Protein AF-A0A7G5SZM7-F1 (afdb_monomer_lite)

Sequence (58 aa):
MTVLQRRYEQLLGLIRPNAVGLVDAFDVRDEILNSTLGAYDGRVYERLMDEAMKSPLN

Structure (mmCIF, N/CA/C/O backbone):
data_AF-A0A7G5SZM7-F1
#
_entry.id   AF-A0A7G5SZM7-F1
#
loop_
_atom_site.group_PDB
_atom_site.id
_atom_site.type_symbol
_atom_site.label_atom_id
_atom_site.label_alt_id
_atom_site.label_comp_id
_atom_site.label_asym_id
_atom_site.label_entity_id
_atom_site.label_seq_id
_atom_site.pdbx_PDB_ins_code
_atom_site.Cartn_x
_atom_site.Cartn_y
_atom_site.Cartn_z
_atom_site.occupancy
_atom_site.B_iso_or_equiv
_atom_site.auth_seq_id
_atom_site.auth_comp_id
_atom_site.auth_asym_id
_atom_site.auth_atom_id
_atom_site.pdbx_PDB_model_num
ATOM 1 N N . MET A 1 1 ? -0.181 5.367 28.653 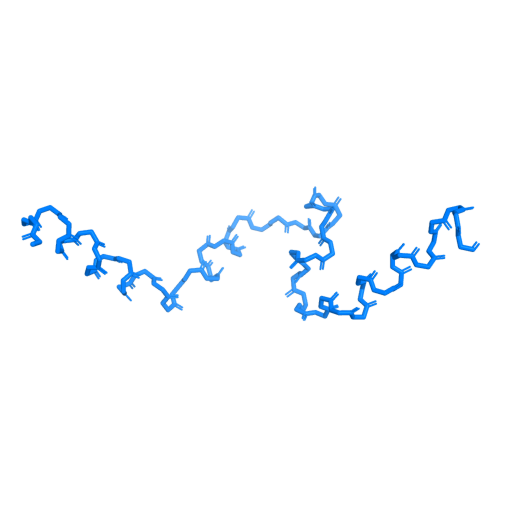1.00 64.19 1 MET A N 1
ATOM 2 C CA . MET A 1 1 ? -0.922 5.400 27.374 1.00 64.19 1 MET A CA 1
ATOM 3 C C . MET A 1 1 ? -2.250 6.110 27.590 1.00 64.19 1 MET A C 1
ATOM 5 O O . MET A 1 1 ? -2.990 5.688 28.473 1.00 64.19 1 MET A O 1
ATOM 9 N N . THR A 1 2 ? -2.550 7.179 26.850 1.00 94.25 2 THR A N 1
ATOM 10 C CA . THR A 1 2 ? -3.859 7.857 26.941 1.00 94.25 2 THR A CA 1
ATOM 11 C C . THR A 1 2 ? -4.963 7.001 26.299 1.00 94.25 2 THR A C 1
ATOM 13 O O . THR A 1 2 ? -4.676 6.115 25.490 1.00 94.25 2 THR A O 1
ATOM 16 N N . VAL A 1 3 ? -6.237 7.244 26.641 1.00 96.44 3 VAL A N 1
ATOM 17 C CA . VAL A 1 3 ? -7.384 6.539 26.022 1.00 96.44 3 VAL A CA 1
ATOM 18 C C . VAL A 1 3 ? -7.406 6.749 24.505 1.00 96.44 3 VAL A C 1
ATOM 20 O O . VAL A 1 3 ? -7.637 5.803 23.753 1.00 96.44 3 VAL A O 1
ATOM 23 N N . LEU A 1 4 ? -7.095 7.970 24.057 1.00 97.75 4 LEU A N 1
ATOM 24 C CA . LEU A 1 4 ? -7.023 8.314 22.640 1.00 97.75 4 LEU A CA 1
ATOM 25 C C . LEU A 1 4 ? -5.929 7.518 21.917 1.00 97.75 4 LEU A C 1
ATOM 27 O O . LEU A 1 4 ? -6.195 6.937 20.869 1.00 97.75 4 LEU A O 1
ATOM 31 N N . GLN A 1 5 ? -4.733 7.429 22.506 1.00 98.06 5 GLN A N 1
ATOM 32 C CA . GLN A 1 5 ? -3.627 6.661 21.932 1.00 98.06 5 GLN A CA 1
ATOM 33 C C . GLN A 1 5 ? -3.992 5.179 21.779 1.00 98.06 5 GLN A C 1
ATOM 35 O O . GLN A 1 5 ? -3.798 4.603 20.712 1.00 98.06 5 GLN A O 1
ATOM 40 N N . ARG A 1 6 ? -4.607 4.575 22.806 1.00 98.06 6 ARG A N 1
ATOM 41 C CA . ARG A 1 6 ? -5.050 3.173 22.739 1.00 98.06 6 ARG A CA 1
ATOM 42 C C . ARG A 1 6 ? -6.077 2.956 21.627 1.00 98.06 6 ARG A C 1
ATOM 44 O O . ARG A 1 6 ? -6.000 1.964 20.907 1.00 98.06 6 ARG A O 1
ATOM 51 N N . ARG A 1 7 ? -7.040 3.871 21.481 1.00 98.19 7 ARG A N 1
ATOM 52 C CA . ARG A 1 7 ? -8.059 3.780 20.428 1.00 98.19 7 ARG A CA 1
ATOM 53 C C . ARG A 1 7 ? -7.442 3.911 19.036 1.00 98.19 7 ARG A C 1
ATOM 55 O O . ARG A 1 7 ? -7.832 3.169 18.141 1.00 98.19 7 ARG A O 1
ATOM 62 N N . TYR A 1 8 ? -6.488 4.822 18.867 1.00 98.31 8 TYR A N 1
ATOM 63 C CA . TYR A 1 8 ? -5.758 5.007 17.616 1.00 98.31 8 TYR A CA 1
ATOM 64 C C . TYR A 1 8 ? -5.009 3.732 17.202 1.00 98.31 8 TYR A C 1
ATOM 66 O O . TYR A 1 8 ? -5.227 3.224 16.105 1.00 98.31 8 TYR A O 1
ATOM 74 N N . GLU A 1 9 ? -4.217 3.149 18.102 1.00 98.38 9 GLU A N 1
ATOM 75 C CA . GLU A 1 9 ? -3.454 1.919 17.833 1.00 98.38 9 GLU A CA 1
ATOM 76 C C . GLU A 1 9 ? -4.366 0.721 17.509 1.00 98.38 9 GLU A C 1
ATOM 78 O O . GLU A 1 9 ? -4.074 -0.058 16.602 1.00 98.38 9 GLU A O 1
ATOM 83 N N . GLN A 1 10 ? -5.516 0.604 18.186 1.00 98.50 10 GLN A N 1
ATOM 84 C CA . GLN A 1 10 ? -6.529 -0.406 17.856 1.00 98.50 10 GLN A CA 1
ATOM 85 C C . GLN A 1 10 ? -7.073 -0.238 16.433 1.00 98.50 10 GLN A C 1
ATOM 87 O O . GLN A 1 10 ? -7.213 -1.221 15.708 1.00 98.50 10 GLN A O 1
ATOM 92 N N . LEU A 1 11 ? -7.376 0.997 16.021 1.00 98.56 11 LEU A N 1
ATOM 93 C CA . LEU A 1 11 ? -7.883 1.279 14.676 1.00 98.56 11 LEU A CA 1
ATOM 94 C C . LEU A 1 11 ? -6.829 0.996 13.598 1.00 98.56 11 LEU A C 1
ATOM 96 O O . LEU A 1 11 ? -7.176 0.428 12.565 1.00 98.56 11 LEU A O 1
ATOM 100 N N . LEU A 1 12 ? -5.551 1.301 13.850 1.00 98.50 12 LEU A N 1
ATOM 101 C CA . LEU A 1 12 ? -4.459 0.926 12.942 1.00 98.50 12 LEU A CA 1
ATOM 102 C C . LEU A 1 12 ? -4.399 -0.592 12.727 1.00 98.50 12 LEU A C 1
ATOM 104 O O . LEU A 1 12 ? -4.274 -1.051 11.592 1.00 98.50 12 LEU A O 1
ATOM 108 N N . GLY A 1 13 ? -4.546 -1.373 13.803 1.00 98.44 13 GLY A N 1
ATOM 109 C CA . GLY A 1 13 ? -4.602 -2.833 13.725 1.00 98.44 13 GLY A CA 1
ATOM 110 C C . GLY A 1 13 ? -5.770 -3.346 12.877 1.00 98.44 13 GLY A C 1
ATOM 111 O O . GLY A 1 13 ? -5.592 -4.285 12.105 1.00 98.44 13 GLY A O 1
ATOM 112 N N . LEU A 1 14 ? -6.939 -2.704 12.973 1.00 98.56 14 LEU A N 1
ATOM 113 C CA . LEU A 1 14 ? -8.128 -3.059 12.188 1.00 98.56 14 LEU A CA 1
ATOM 114 C C . LEU A 1 14 ? -8.001 -2.692 10.702 1.00 98.56 14 LEU A C 1
ATOM 116 O O . LEU A 1 14 ? -8.513 -3.418 9.853 1.00 98.56 14 LEU A O 1
ATOM 120 N N . ILE A 1 15 ? -7.321 -1.589 10.375 1.00 98.50 15 ILE A N 1
ATOM 121 C CA . ILE A 1 15 ? -7.131 -1.142 8.986 1.00 98.50 15 ILE A CA 1
ATOM 122 C C . ILE A 1 15 ? -6.053 -1.968 8.271 1.00 98.50 15 ILE A C 1
ATOM 124 O O . ILE A 1 15 ? -6.201 -2.253 7.083 1.00 98.50 15 ILE A O 1
ATOM 128 N N . ARG A 1 16 ? -4.993 -2.391 8.978 1.00 98.56 16 ARG A N 1
ATOM 129 C CA . ARG A 1 16 ? -3.806 -3.050 8.397 1.00 98.56 16 ARG A CA 1
ATOM 130 C C . ARG A 1 16 ? -4.118 -4.154 7.366 1.00 98.56 16 ARG A C 1
ATOM 132 O O . ARG A 1 16 ? -3.500 -4.102 6.305 1.00 98.56 16 ARG A O 1
ATOM 139 N N . PRO A 1 17 ? -5.019 -5.133 7.601 1.00 98.62 17 PRO A N 1
ATOM 140 C CA . PRO A 1 17 ? -5.270 -6.208 6.632 1.00 98.62 17 PRO A CA 1
ATOM 141 C C . PRO A 1 17 ? -5.787 -5.710 5.278 1.00 98.62 17 PRO A C 1
ATOM 143 O O . PRO A 1 17 ? -5.573 -6.370 4.269 1.00 98.62 17 PRO A O 1
ATOM 146 N N . ASN 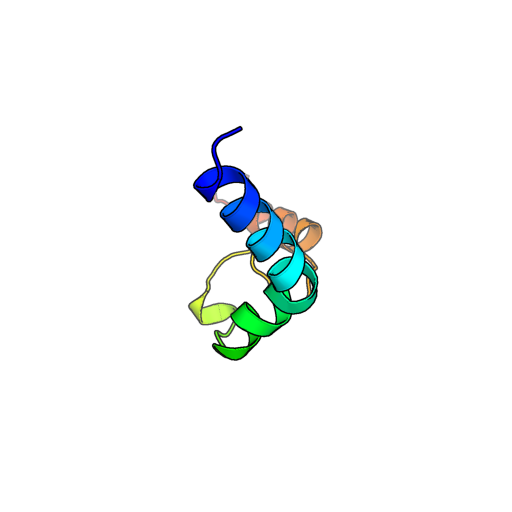A 1 18 ? -6.435 -4.542 5.260 1.00 98.44 18 ASN A N 1
ATOM 147 C CA . ASN A 1 18 ? -7.025 -3.940 4.068 1.00 98.44 18 ASN A CA 1
ATOM 148 C C . ASN A 1 18 ? -6.208 -2.758 3.534 1.00 98.44 18 ASN A C 1
ATOM 150 O O . ASN A 1 18 ? -6.615 -2.149 2.554 1.00 98.44 18 ASN A O 1
ATOM 154 N N . ALA A 1 19 ? -5.082 -2.403 4.163 1.00 98.44 19 ALA A N 1
ATOM 155 C CA . ALA A 1 19 ? -4.347 -1.185 3.825 1.00 98.44 19 ALA A CA 1
ATOM 156 C C . ALA A 1 19 ? -3.919 -1.145 2.348 1.00 98.44 19 ALA A C 1
ATOM 158 O O . ALA A 1 19 ? -4.077 -0.108 1.714 1.00 98.44 19 ALA A O 1
ATOM 159 N N . VAL A 1 20 ? -3.454 -2.276 1.799 1.00 97.62 20 VAL A N 1
ATOM 160 C CA . VAL A 1 20 ? -3.093 -2.406 0.375 1.00 97.62 20 VAL A CA 1
ATOM 161 C C . VAL A 1 20 ? -4.334 -2.278 -0.515 1.00 97.62 20 VAL A C 1
ATOM 163 O O . VAL A 1 20 ? -4.385 -1.404 -1.366 1.00 97.62 20 VAL A O 1
ATOM 166 N N . GLY A 1 21 ? -5.400 -3.037 -0.240 1.00 98.12 21 GLY A N 1
ATOM 167 C CA . GLY A 1 21 ? -6.633 -2.956 -1.035 1.00 98.12 21 GLY A CA 1
ATOM 168 C C . GLY A 1 21 ? -7.300 -1.572 -1.020 1.00 98.12 21 GLY A C 1
ATOM 169 O O . GLY A 1 21 ? -7.904 -1.166 -2.006 1.00 98.12 21 GLY A O 1
ATOM 170 N N . LEU A 1 22 ? -7.171 -0.822 0.080 1.00 98.44 22 LEU A N 1
ATOM 171 C CA . LEU A 1 22 ? -7.669 0.553 0.174 1.00 98.44 22 LEU A CA 1
ATOM 172 C C . LEU A 1 22 ? -6.879 1.526 -0.708 1.00 98.44 22 LEU A C 1
ATOM 174 O O . LEU A 1 22 ? -7.484 2.452 -1.242 1.00 98.44 22 LEU A O 1
ATOM 178 N N . VAL A 1 23 ? -5.561 1.343 -0.855 1.00 97.69 23 VAL A N 1
ATOM 179 C CA . VAL A 1 23 ? -4.764 2.173 -1.773 1.00 97.69 23 VAL A CA 1
ATOM 180 C C . VAL A 1 23 ? -4.923 1.726 -3.227 1.00 97.69 23 VAL A C 1
ATOM 182 O O . VAL A 1 23 ? -5.017 2.580 -4.105 1.00 97.69 23 VAL A O 1
ATOM 185 N N . ASP A 1 24 ? -5.068 0.424 -3.480 1.00 97.81 24 ASP A N 1
ATOM 186 C CA . ASP A 1 24 ? -5.321 -0.124 -4.819 1.00 97.81 24 ASP A CA 1
ATOM 187 C C . ASP A 1 24 ? -6.665 0.352 -5.391 1.00 97.81 24 ASP A C 1
ATOM 189 O O . ASP A 1 24 ? -6.791 0.569 -6.592 1.00 97.81 24 ASP A O 1
ATOM 193 N N . ALA A 1 25 ? -7.670 0.580 -4.537 1.00 98.19 25 ALA A N 1
ATOM 194 C CA . ALA A 1 25 ? -8.991 1.061 -4.946 1.00 98.19 25 ALA A CA 1
ATOM 195 C C . ALA A 1 25 ? -8.987 2.460 -5.595 1.00 98.19 25 ALA A C 1
ATOM 197 O O . ALA A 1 25 ? -9.980 2.839 -6.215 1.00 98.19 25 ALA A O 1
ATOM 198 N N . PHE A 1 26 ? -7.900 3.232 -5.468 1.00 97.50 26 PHE A N 1
ATOM 199 C CA . PHE A 1 26 ? -7.733 4.484 -6.213 1.00 97.50 26 PHE A CA 1
ATOM 200 C C . PHE A 1 26 ? -7.392 4.269 -7.695 1.00 97.50 26 PHE A C 1
ATOM 202 O O . PHE A 1 26 ? -7.429 5.238 -8.451 1.00 97.50 26 PHE A O 1
ATOM 209 N N . ASP A 1 27 ? -7.065 3.036 -8.101 1.00 97.06 27 ASP A N 1
ATOM 210 C CA . ASP A 1 27 ? -6.767 2.641 -9.485 1.00 97.06 27 ASP A CA 1
ATOM 211 C C . ASP A 1 27 ? -5.693 3.530 -10.148 1.00 97.06 27 ASP A C 1
ATOM 213 O O . ASP A 1 27 ? -5.770 3.933 -11.313 1.00 97.06 27 ASP A O 1
ATOM 217 N N . VAL A 1 28 ? -4.675 3.901 -9.363 1.00 97.44 28 VAL A N 1
ATOM 218 C CA . VAL A 1 28 ? -3.555 4.717 -9.841 1.00 97.44 28 VAL A CA 1
ATOM 219 C C . VAL A 1 28 ? -2.590 3.820 -10.599 1.00 97.44 28 VAL A C 1
ATOM 221 O O . VAL A 1 28 ? -1.936 2.958 -10.022 1.00 97.44 28 VAL A O 1
ATOM 224 N N . ARG A 1 29 ? -2.473 4.057 -11.904 1.00 96.81 29 ARG A N 1
ATOM 225 C CA . ARG A 1 29 ? -1.551 3.312 -12.765 1.00 96.81 29 ARG A CA 1
ATOM 226 C C . ARG A 1 29 ? -0.088 3.648 -12.458 1.00 96.81 29 ARG A C 1
ATOM 228 O O . ARG A 1 29 ? 0.228 4.794 -12.128 1.00 96.81 29 ARG A O 1
ATOM 235 N N . ASP A 1 30 ? 0.802 2.675 -12.652 1.00 95.94 30 ASP A N 1
ATOM 236 C CA . ASP A 1 30 ? 2.247 2.797 -12.403 1.00 95.94 30 ASP A CA 1
ATOM 237 C C . ASP A 1 30 ? 2.878 3.998 -13.133 1.00 95.94 30 ASP A C 1
ATOM 239 O O . ASP A 1 30 ? 3.747 4.667 -12.575 1.00 95.94 30 ASP A O 1
ATOM 243 N N . GLU A 1 31 ? 2.427 4.329 -14.349 1.00 96.00 31 GLU A N 1
ATOM 244 C CA . GLU A 1 31 ? 2.964 5.459 -15.123 1.00 96.00 31 GLU A CA 1
ATOM 245 C C . GLU A 1 31 ? 2.560 6.818 -14.540 1.00 96.00 31 GLU A C 1
ATOM 247 O O . GLU A 1 31 ? 3.259 7.811 -14.734 1.00 96.00 31 GLU A O 1
ATOM 252 N N . ILE A 1 32 ? 1.426 6.867 -13.833 1.00 97.06 32 ILE A N 1
ATOM 253 C CA . ILE A 1 32 ? 0.962 8.063 -13.123 1.00 97.06 32 ILE A CA 1
ATOM 254 C C . ILE A 1 32 ? 1.689 8.172 -11.782 1.00 97.06 32 ILE A C 1
ATOM 256 O O . ILE A 1 32 ? 2.122 9.260 -11.407 1.00 97.06 32 ILE A O 1
ATOM 260 N N . LEU A 1 33 ? 1.826 7.053 -11.063 1.00 96.38 33 LEU A N 1
ATOM 261 C CA . LEU A 1 33 ? 2.495 7.015 -9.764 1.00 96.38 33 LEU A CA 1
ATOM 262 C C . LEU A 1 33 ? 3.999 7.300 -9.882 1.00 96.38 33 LEU A C 1
ATOM 264 O O . LEU A 1 33 ? 4.574 7.925 -8.992 1.00 96.38 33 LEU A O 1
ATOM 268 N N . ASN A 1 34 ? 4.618 6.837 -10.972 1.00 94.94 34 ASN A N 1
ATOM 269 C CA . ASN A 1 34 ? 6.025 7.030 -11.312 1.00 94.94 34 ASN A CA 1
ATOM 270 C C . ASN A 1 34 ? 6.979 6.732 -10.139 1.00 94.94 34 ASN A C 1
ATOM 272 O O . ASN A 1 34 ? 7.865 7.519 -9.802 1.00 94.94 34 ASN A O 1
ATOM 276 N N . SER A 1 35 ? 6.762 5.593 -9.477 1.00 95.69 35 SER A N 1
ATOM 277 C CA . SER A 1 35 ? 7.523 5.166 -8.304 1.00 95.69 35 SER A CA 1
ATOM 278 C C . SER A 1 35 ? 7.909 3.699 -8.423 1.00 95.69 35 SER A C 1
ATOM 280 O O . SER A 1 35 ? 7.048 2.824 -8.454 1.00 95.69 35 SER A O 1
ATOM 282 N N . THR A 1 36 ? 9.211 3.412 -8.425 1.00 95.44 36 THR A N 1
ATOM 283 C CA . THR A 1 36 ? 9.728 2.033 -8.418 1.00 95.44 36 THR A CA 1
ATOM 284 C C . THR A 1 36 ? 9.403 1.296 -7.116 1.00 95.44 36 THR A C 1
ATOM 286 O O . THR A 1 36 ? 9.155 0.093 -7.142 1.00 95.44 36 THR A O 1
ATOM 289 N N . LEU A 1 37 ? 9.344 2.011 -5.985 1.00 96.44 37 LEU A N 1
ATOM 290 C CA . LEU A 1 37 ? 8.945 1.461 -4.681 1.00 96.44 37 LEU A CA 1
ATOM 291 C C . LEU A 1 37 ? 7.442 1.176 -4.590 1.00 96.44 37 LEU A C 1
ATOM 293 O O . LEU A 1 37 ? 7.035 0.286 -3.851 1.00 96.44 37 LEU A O 1
ATOM 297 N N . GLY A 1 38 ? 6.631 1.954 -5.306 1.00 96.06 38 GLY A N 1
ATOM 298 C CA . GLY A 1 38 ? 5.173 1.836 -5.322 1.00 96.06 38 GLY A CA 1
ATOM 299 C C . GLY A 1 38 ? 4.629 0.946 -6.437 1.00 96.06 38 GLY A C 1
ATOM 300 O O . GLY A 1 38 ? 3.436 1.012 -6.699 1.00 96.06 38 GLY A O 1
ATOM 301 N N . ALA A 1 39 ? 5.480 0.168 -7.112 1.00 96.19 39 ALA A N 1
ATOM 302 C CA . ALA A 1 39 ? 5.081 -0.666 -8.241 1.00 96.19 39 ALA A CA 1
ATOM 303 C C . ALA A 1 39 ? 3.973 -1.658 -7.858 1.00 96.19 39 ALA A C 1
ATOM 305 O O . ALA A 1 39 ? 4.136 -2.440 -6.916 1.00 96.19 39 ALA A O 1
ATOM 306 N N . TYR A 1 40 ? 2.886 -1.667 -8.632 1.00 96.50 40 TYR A N 1
ATOM 307 C CA . TYR A 1 40 ? 1.715 -2.511 -8.377 1.00 96.50 40 TYR A CA 1
ATOM 308 C C . TYR A 1 40 ? 2.040 -4.015 -8.336 1.00 96.50 40 TYR A C 1
ATOM 310 O O . TYR A 1 40 ? 1.481 -4.767 -7.541 1.00 96.50 40 TYR A O 1
ATOM 318 N N . ASP A 1 41 ? 2.989 -4.465 -9.164 1.00 95.56 41 ASP A N 1
ATOM 319 C CA . ASP A 1 41 ? 3.412 -5.871 -9.240 1.00 95.56 41 ASP A CA 1
ATOM 320 C C . ASP A 1 41 ? 4.321 -6.322 -8.080 1.00 95.56 41 ASP A C 1
ATOM 322 O O . ASP A 1 41 ? 4.704 -7.492 -8.012 1.00 95.56 41 ASP A O 1
ATOM 326 N N . GLY A 1 42 ? 4.695 -5.409 -7.177 1.00 95.38 42 GLY A N 1
ATOM 327 C CA . GLY A 1 42 ? 5.558 -5.691 -6.033 1.00 95.38 42 GLY A CA 1
ATOM 328 C C . GLY A 1 42 ? 7.014 -6.025 -6.388 1.00 95.38 42 GLY A C 1
ATOM 329 O O . GLY A 1 42 ? 7.790 -6.353 -5.486 1.00 95.38 42 GLY A O 1
ATOM 330 N N . ARG A 1 43 ? 7.440 -5.914 -7.658 1.00 96.31 43 ARG A N 1
ATOM 331 C CA . ARG A 1 43 ? 8.813 -6.224 -8.120 1.00 96.31 43 ARG A CA 1
ATOM 332 C C . ARG A 1 43 ? 9.793 -5.079 -7.848 1.00 96.31 43 ARG A C 1
ATOM 334 O O . ARG A 1 43 ? 10.554 -4.649 -8.713 1.00 96.31 43 ARG A O 1
ATOM 341 N N . VAL A 1 44 ? 9.773 -4.580 -6.616 1.00 95.81 44 VAL A N 1
ATOM 342 C CA . VAL A 1 44 ? 10.441 -3.340 -6.208 1.00 95.81 44 VAL A CA 1
ATOM 343 C C . VAL A 1 44 ? 11.953 -3.384 -6.433 1.00 95.81 44 VAL A C 1
ATOM 345 O O . VAL A 1 44 ? 12.512 -2.455 -7.005 1.00 95.81 44 VAL A O 1
ATOM 348 N N . TYR A 1 45 ? 12.629 -4.452 -6.007 1.00 96.00 45 TYR A N 1
ATOM 349 C CA . TYR A 1 45 ? 14.096 -4.514 -6.048 1.00 96.00 45 TYR A CA 1
ATOM 350 C C . TYR A 1 45 ? 14.660 -4.556 -7.470 1.00 96.00 45 TYR A C 1
ATOM 352 O O . TYR A 1 45 ? 15.624 -3.857 -7.767 1.00 96.00 45 TYR A O 1
ATOM 360 N N . GLU A 1 46 ? 14.044 -5.347 -8.347 1.00 96.50 46 GLU A N 1
ATOM 361 C CA . GLU A 1 46 ? 14.456 -5.466 -9.748 1.00 96.50 46 GLU A CA 1
ATOM 362 C C . GLU A 1 46 ? 14.243 -4.136 -10.477 1.00 96.50 46 GLU A C 1
ATOM 364 O O . GLU A 1 46 ? 15.171 -3.613 -11.088 1.00 96.50 46 GLU A O 1
ATOM 369 N N . ARG A 1 47 ? 13.065 -3.517 -10.306 1.00 95.62 47 ARG A N 1
ATOM 370 C CA . ARG A 1 47 ? 12.762 -2.203 -10.889 1.00 95.62 47 ARG A CA 1
ATOM 371 C C . ARG A 1 47 ? 13.679 -1.101 -10.360 1.00 95.62 47 ARG A C 1
ATOM 373 O O . ARG A 1 47 ? 14.073 -0.227 -11.123 1.00 95.62 47 ARG A O 1
ATOM 380 N N . LEU A 1 48 ? 14.023 -1.127 -9.070 1.00 95.94 48 LEU A N 1
ATOM 381 C CA . LEU A 1 48 ? 14.944 -0.157 -8.475 1.00 95.94 48 LEU A CA 1
ATOM 382 C C . LEU A 1 48 ? 16.346 -0.276 -9.086 1.00 95.94 48 LEU A C 1
ATOM 384 O O . LEU A 1 48 ? 16.958 0.745 -9.390 1.00 95.94 48 LEU A O 1
ATOM 388 N N . MET A 1 49 ? 16.834 -1.504 -9.281 1.00 95.06 49 MET A N 1
ATOM 389 C CA . MET A 1 49 ? 18.122 -1.754 -9.928 1.00 95.06 49 MET A CA 1
ATOM 390 C C . MET A 1 49 ? 18.106 -1.287 -11.387 1.00 95.06 49 MET A C 1
ATOM 392 O O . MET A 1 49 ? 18.975 -0.515 -11.786 1.00 95.06 49 MET A O 1
ATOM 396 N N . ASP A 1 50 ? 17.098 -1.695 -12.161 1.00 94.75 50 ASP A N 1
ATOM 397 C CA . ASP A 1 50 ? 16.957 -1.308 -13.568 1.00 94.75 50 ASP A CA 1
ATOM 398 C C . ASP A 1 50 ? 16.880 0.212 -13.738 1.00 94.75 50 ASP A C 1
ATOM 400 O O . ASP A 1 50 ? 17.471 0.768 -14.662 1.00 94.75 50 ASP A O 1
ATOM 404 N N . GLU A 1 51 ? 16.167 0.900 -12.844 1.00 93.56 51 GLU A N 1
ATOM 405 C CA . GLU A 1 51 ? 16.048 2.355 -12.885 1.00 93.56 51 GLU A CA 1
ATOM 406 C C . GLU A 1 51 ? 17.346 3.049 -12.480 1.00 93.56 51 GLU A C 1
ATOM 408 O O . GLU A 1 51 ? 17.765 3.998 -13.143 1.00 93.56 51 GLU A O 1
ATOM 413 N N . ALA A 1 52 ? 18.031 2.545 -11.449 1.00 93.62 52 ALA A N 1
ATOM 414 C CA . ALA A 1 52 ? 19.338 3.057 -11.069 1.00 93.62 52 ALA A CA 1
ATOM 415 C C . ALA A 1 52 ? 20.304 2.980 -12.256 1.00 93.62 52 ALA A C 1
ATOM 417 O O . ALA A 1 52 ? 20.919 3.992 -12.577 1.00 93.62 52 ALA A O 1
ATOM 418 N N . MET A 1 53 ? 20.364 1.841 -12.960 1.00 94.44 53 MET A N 1
ATOM 419 C CA . MET A 1 53 ? 21.250 1.603 -14.112 1.00 94.44 53 MET A CA 1
ATOM 420 C C . MET A 1 53 ? 21.048 2.572 -15.286 1.00 94.44 53 MET A C 1
ATOM 422 O O . MET A 1 53 ? 21.97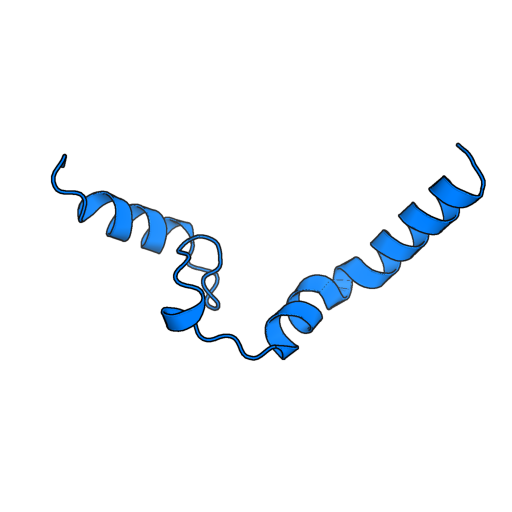9 2.768 -16.061 1.00 94.44 53 MET A O 1
ATOM 426 N N . LYS A 1 54 ? 19.882 3.216 -15.413 1.00 93.38 54 LYS A N 1
ATOM 427 C CA . LYS A 1 54 ? 19.613 4.225 -16.458 1.00 93.38 54 LYS A CA 1
ATOM 428 C C . LYS A 1 54 ? 20.198 5.603 -16.143 1.00 93.38 54 LYS A C 1
ATOM 430 O O . LYS A 1 54 ? 20.190 6.479 -17.008 1.00 93.38 54 LYS A O 1
ATOM 435 N N . SER A 1 55 ? 20.659 5.825 -14.912 1.00 92.38 55 SER A N 1
ATOM 436 C CA . SER A 1 55 ? 21.255 7.093 -14.500 1.00 92.38 55 SER A CA 1
ATOM 437 C C . SER A 1 55 ? 22.492 7.418 -15.347 1.00 92.38 55 SER A C 1
ATOM 439 O O . SER A 1 55 ? 23.352 6.555 -15.507 1.00 92.38 55 SE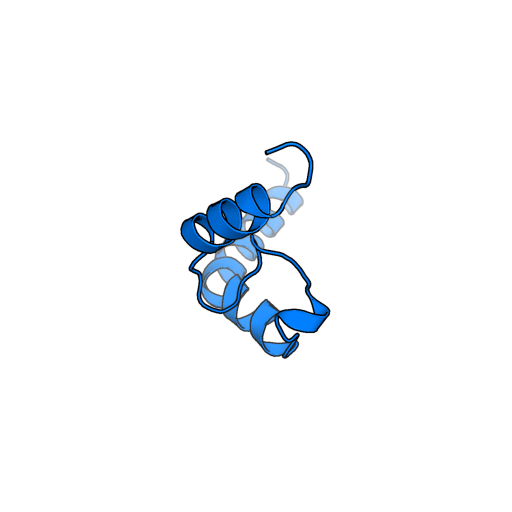R A O 1
ATOM 441 N N . PRO A 1 56 ? 22.659 8.665 -15.825 1.00 87.06 56 PRO A N 1
ATOM 442 C CA . PRO A 1 56 ? 23.826 9.079 -16.612 1.00 87.06 56 PRO A CA 1
ATOM 443 C C . PRO A 1 56 ? 25.149 9.076 -15.824 1.00 87.06 56 PRO A C 1
ATOM 445 O O . PRO A 1 56 ? 26.198 9.369 -16.387 1.00 87.06 56 PRO A O 1
ATOM 448 N N . LEU A 1 57 ? 25.094 8.817 -14.514 1.00 89.31 57 LEU A N 1
ATOM 449 C CA . 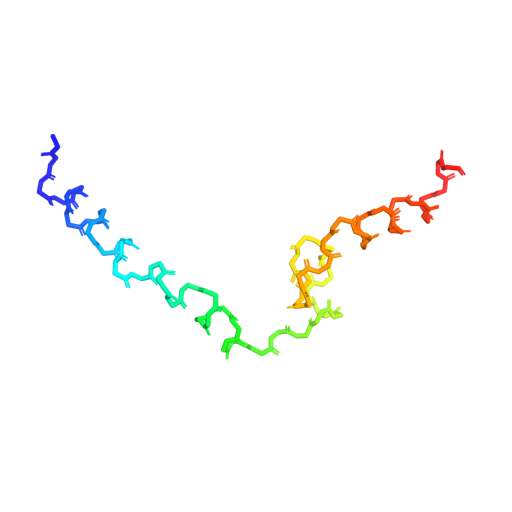LEU A 1 57 ? 26.253 8.699 -13.626 1.00 89.31 57 LEU A CA 1
ATOM 450 C C . LEU A 1 57 ? 26.803 7.266 -13.530 1.00 89.31 57 LEU A C 1
ATOM 452 O O . LEU A 1 57 ? 27.799 7.069 -12.834 1.00 89.31 57 LEU A O 1
ATOM 456 N N . ASN A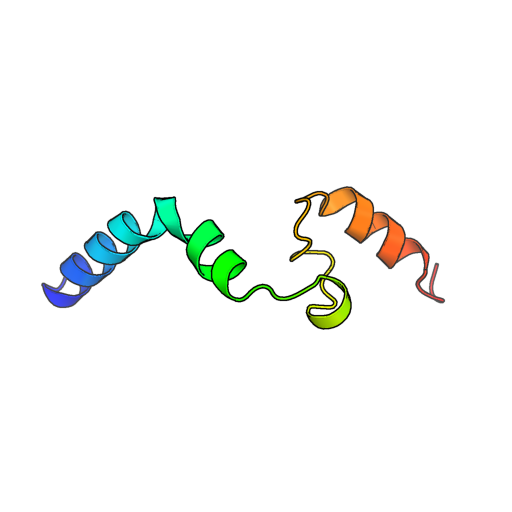 1 58 ? 26.154 6.298 -14.183 1.00 70.31 58 ASN A N 1
ATOM 457 C CA . ASN A 1 58 ? 26.590 4.902 -14.242 1.00 70.31 58 ASN A CA 1
ATOM 458 C C . ASN A 1 58 ? 27.368 4.577 -15.514 1.00 70.31 58 ASN A C 1
ATOM 460 O O . ASN A 1 58 ? 27.085 5.195 -16.565 1.00 70.31 58 ASN A O 1
#

Secondary structure (DSSP, 8-state):
--HHHHHHHHHHHHHGGGHHHHHHTT---HHHH--STT-TT--HHHHHHHHHHTSTT-

Radius of gyration: 17.24 Å; chains: 1; bounding box: 36×15×44 Å

Organism: Dioryctria abietella (NCBI:txid305662)

InterPro domains:
  IPR002655 Acyl-CoA oxidase, C-terminal [PF01756] (2-58)
  IPR012258 Acyl-CoA oxidase [PTHR10909] (3-58)
  IPR036250 Acyl-CoA dehydrogenase-like, C-terminal [SSF47203] (3-58)

pLDDT: mean 95.4, std 5.78, range [64.19, 98.62]

Foldseek 3Di:
DDPVVVVVVVVCVVCVVCVLVVVCVVVQDCVNVVALPPHPVNPNPVSVVVVVVPDPVD